Protein AF-A0A378MX87-F1 (afdb_monomer)

Organism: Mannheimia haemolytica (NCBI:txid75985)

pLDDT: mean 72.37, std 16.19, range [41.88, 90.12]

Solvent-accessible surface area (backbone atoms only — not comparable to full-atom values): 5560 Å² total; per-residue (Å²): 136,85,87,87,70,74,94,83,80,52,61,70,55,54,52,48,52,53,48,51,51,34,45,74,68,66,78,35,93,78,86,87,83,92,67,59,77,92,46,45,64,57,50,50,50,47,35,37,74,77,68,70,42,88,78,79,88,82,48,77,77,54,56,66,54,56,70,58,62,73,71,75,80,81,81,83,75,94,73,78,135

Structure (mmCIF, N/CA/C/O backbone):
data_AF-A0A378MX87-F1
#
_entry.id   AF-A0A378MX87-F1
#
loop_
_atom_site.gro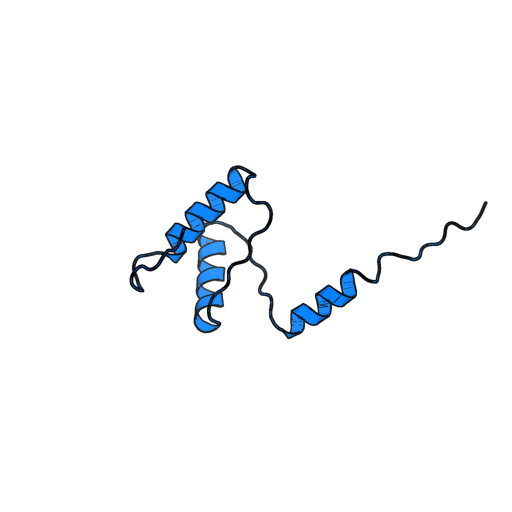up_PDB
_atom_site.id
_atom_site.type_symbol
_atom_site.label_atom_id
_atom_site.label_alt_id
_atom_site.label_comp_id
_atom_site.label_asym_id
_atom_site.label_entity_id
_atom_site.label_seq_id
_atom_site.pdbx_PDB_ins_code
_atom_site.Cartn_x
_atom_site.Cartn_y
_atom_site.Cartn_z
_atom_site.occupancy
_atom_site.B_iso_or_equiv
_atom_site.auth_seq_id
_atom_site.auth_comp_id
_atom_site.auth_asym_id
_atom_site.auth_atom_id
_atom_site.pdbx_PDB_model_num
ATOM 1 N N . MET A 1 1 ? -13.985 -2.652 -10.184 1.00 45.12 1 MET A N 1
ATOM 2 C CA . MET A 1 1 ? -13.435 -1.546 -10.995 1.00 45.12 1 MET A CA 1
ATOM 3 C C . MET A 1 1 ? -12.102 -2.020 -11.536 1.00 45.12 1 MET A C 1
ATOM 5 O O . MET A 1 1 ? -11.266 -2.415 -10.736 1.00 45.12 1 MET A O 1
ATOM 9 N N . LEU A 1 2 ? -11.956 -2.101 -12.856 1.00 41.88 2 LEU A N 1
ATOM 10 C CA . LEU A 1 2 ? -10.749 -2.606 -13.510 1.00 41.88 2 LEU A CA 1
ATOM 11 C C . LEU A 1 2 ? -10.002 -1.379 -14.044 1.00 41.88 2 LEU A C 1
ATOM 13 O O . LEU A 1 2 ? -10.411 -0.795 -15.040 1.00 41.88 2 LEU A O 1
ATOM 17 N N . LEU A 1 3 ? -8.989 -0.920 -13.305 1.00 47.91 3 LEU A N 1
ATOM 18 C CA . LEU A 1 3 ? -8.131 0.196 -13.709 1.00 47.91 3 LEU A CA 1
ATOM 19 C C . LEU A 1 3 ? -7.053 -0.346 -14.651 1.00 47.91 3 LEU A C 1
ATOM 21 O O . LEU A 1 3 ? -5.965 -0.717 -14.221 1.00 47.91 3 LEU A O 1
ATOM 25 N N . ALA A 1 4 ? -7.388 -0.438 -15.933 1.00 55.78 4 ALA A N 1
ATOM 26 C CA . ALA A 1 4 ? -6.455 -0.750 -17.008 1.00 55.78 4 ALA A CA 1
ATOM 27 C C . ALA A 1 4 ? -6.138 0.542 -17.771 1.00 55.78 4 ALA A C 1
ATOM 29 O O . ALA A 1 4 ? -6.589 0.717 -18.894 1.00 55.78 4 ALA A O 1
ATOM 30 N N . ASP A 1 5 ? -5.423 1.471 -17.134 1.00 56.09 5 ASP A N 1
ATOM 31 C CA . ASP A 1 5 ? -4.970 2.701 -17.793 1.00 56.09 5 ASP A CA 1
ATOM 32 C C . ASP A 1 5 ? -3.444 2.756 -17.843 1.00 56.09 5 ASP A C 1
ATOM 34 O O . ASP A 1 5 ? -2.764 2.251 -16.946 1.00 56.09 5 ASP A O 1
ATOM 38 N N . GLU A 1 6 ? -2.915 3.443 -18.848 1.00 47.50 6 GLU A N 1
ATOM 39 C CA . GLU A 1 6 ? -1.495 3.537 -19.203 1.00 47.50 6 GLU A CA 1
ATOM 40 C C . GLU A 1 6 ? -0.563 3.914 -18.034 1.00 47.50 6 GLU A C 1
ATOM 42 O O . GLU A 1 6 ? -0.866 4.769 -17.197 1.00 47.50 6 GLU A O 1
ATOM 47 N N . VAL A 1 7 ? 0.599 3.267 -17.955 1.00 54.91 7 VAL A N 1
ATOM 48 C CA . VAL A 1 7 ? 1.637 3.517 -16.939 1.00 54.91 7 VAL A CA 1
ATOM 49 C C . VAL A 1 7 ? 2.055 5.000 -16.947 1.00 54.91 7 VAL A C 1
ATOM 51 O O . VAL A 1 7 ? 2.531 5.492 -17.961 1.00 54.91 7 VAL A O 1
ATOM 54 N N . GLY A 1 8 ? 1.897 5.713 -15.818 1.00 54.81 8 GLY A N 1
ATOM 55 C CA . GLY A 1 8 ? 2.433 7.080 -15.632 1.00 54.81 8 GLY A CA 1
ATOM 56 C C . GLY A 1 8 ? 1.462 8.186 -15.177 1.00 54.81 8 GLY A C 1
ATOM 57 O O . GLY A 1 8 ? 1.916 9.262 -14.808 1.00 54.81 8 GLY A O 1
ATOM 58 N N . LEU A 1 9 ? 0.148 7.942 -15.125 1.00 55.88 9 LEU A N 1
ATOM 59 C CA . LEU A 1 9 ? -0.876 8.993 -14.915 1.00 55.88 9 LEU A CA 1
ATOM 60 C C . LEU A 1 9 ? -1.298 9.273 -13.454 1.00 55.88 9 LEU A C 1
ATOM 62 O O . LEU A 1 9 ? -2.343 9.862 -13.215 1.00 55.88 9 LEU A O 1
ATOM 66 N N . GLY A 1 10 ? -0.513 8.867 -12.453 1.00 66.25 10 GLY A N 1
ATOM 67 C CA . GLY A 1 10 ? -0.868 9.144 -11.049 1.00 66.25 10 GLY A CA 1
ATOM 68 C C . GLY A 1 10 ? -1.853 8.151 -10.416 1.00 66.25 10 GLY A C 1
ATOM 69 O O . GLY A 1 10 ? -2.445 8.445 -9.382 1.00 66.25 10 GLY A O 1
ATOM 70 N N . LYS A 1 11 ? -1.961 6.935 -10.965 1.00 73.56 11 LYS A N 1
ATOM 71 C CA . LYS A 1 11 ? -2.772 5.830 -10.413 1.00 73.56 11 LYS A CA 1
ATOM 72 C C . LYS A 1 11 ? -2.490 5.509 -8.943 1.00 73.56 11 LYS A C 1
ATOM 74 O O . LYS A 1 11 ? -3.414 5.174 -8.214 1.00 73.56 11 LYS A O 1
ATOM 79 N N . THR A 1 12 ? -1.241 5.633 -8.491 1.00 77.12 12 THR A N 1
ATOM 80 C CA . THR A 1 12 ? -0.888 5.455 -7.070 1.00 77.12 12 THR A CA 1
ATOM 81 C C . THR A 1 12 ? -1.596 6.484 -6.186 1.00 77.12 12 THR A C 1
ATOM 83 O O . THR A 1 12 ? -2.070 6.154 -5.102 1.00 77.12 12 THR A O 1
ATOM 86 N N . ILE A 1 13 ? -1.733 7.722 -6.670 1.00 79.88 13 ILE A N 1
ATOM 87 C CA . ILE A 1 13 ? -2.422 8.806 -5.963 1.00 79.88 13 ILE A CA 1
ATOM 88 C C . ILE A 1 13 ? -3.931 8.583 -5.977 1.00 79.88 13 ILE A C 1
ATOM 90 O O . ILE A 1 13 ? -4.561 8.690 -4.929 1.00 79.88 13 ILE A O 1
ATOM 94 N N . GLU A 1 14 ? -4.510 8.221 -7.122 1.00 84.62 14 GLU A N 1
ATOM 95 C CA . GLU A 1 14 ? -5.942 7.909 -7.213 1.00 84.62 14 GLU A CA 1
ATOM 96 C C . GLU A 1 14 ? -6.322 6.720 -6.323 1.00 84.62 14 GLU A C 1
ATOM 98 O O . GLU A 1 14 ? -7.283 6.798 -5.556 1.00 84.62 14 GLU A O 1
ATOM 103 N N . ALA A 1 15 ? -5.528 5.646 -6.350 1.00 83.62 15 ALA A N 1
ATOM 104 C CA . ALA A 1 15 ? -5.719 4.493 -5.477 1.00 83.62 15 ALA A CA 1
ATOM 105 C C . ALA A 1 15 ? -5.604 4.882 -3.996 1.00 83.62 15 ALA A C 1
ATOM 107 O O . ALA A 1 15 ? -6.425 4.450 -3.188 1.00 83.62 15 ALA A O 1
ATOM 108 N N . GLY A 1 16 ? -4.638 5.738 -3.645 1.00 86.12 16 GLY A N 1
ATOM 109 C CA . GLY A 1 16 ? -4.481 6.277 -2.294 1.00 86.12 16 GLY A CA 1
ATOM 110 C C . GLY A 1 16 ? -5.673 7.116 -1.834 1.00 86.12 16 GLY A C 1
ATOM 111 O O . GLY A 1 16 ? -6.141 6.939 -0.710 1.00 86.12 16 GLY A O 1
ATOM 112 N N . MET A 1 17 ? -6.227 7.967 -2.705 1.00 86.12 17 MET A N 1
ATOM 113 C CA . MET A 1 17 ? -7.425 8.762 -2.401 1.00 86.12 17 MET A CA 1
ATOM 114 C C . MET A 1 17 ? -8.646 7.875 -2.159 1.00 86.12 17 MET A C 1
ATOM 116 O O . MET A 1 17 ? -9.356 8.066 -1.171 1.00 86.12 17 MET A O 1
ATOM 120 N N . ILE A 1 18 ? -8.869 6.875 -3.017 1.00 86.69 18 ILE A N 1
ATOM 121 C CA . ILE A 1 18 ? -9.966 5.914 -2.843 1.00 86.69 18 ILE A CA 1
ATOM 122 C C . ILE A 1 18 ? -9.789 5.164 -1.522 1.00 86.69 18 ILE A C 1
ATOM 124 O O . ILE A 1 18 ? -10.735 5.043 -0.746 1.00 86.69 18 ILE A O 1
ATOM 128 N N . LEU A 1 19 ? -8.573 4.700 -1.233 1.00 87.19 19 LEU A N 1
ATOM 129 C CA . LEU A 1 19 ? -8.263 3.993 0.004 1.00 87.19 19 LEU A CA 1
ATOM 130 C C . LEU A 1 19 ? -8.535 4.833 1.243 1.00 87.19 19 LEU A C 1
ATOM 132 O O . LEU A 1 19 ? -9.226 4.378 2.154 1.00 87.19 19 LEU A O 1
ATOM 136 N N . GLN A 1 20 ? -8.045 6.069 1.259 1.00 87.19 20 GLN A N 1
ATOM 137 C CA . GLN A 1 20 ? -8.273 6.992 2.360 1.00 87.19 20 GLN A CA 1
ATOM 138 C C . GLN A 1 20 ? -9.768 7.259 2.560 1.00 87.19 20 GLN A C 1
ATOM 140 O O . GLN A 1 20 ? -10.240 7.238 3.693 1.00 87.19 20 GLN A O 1
ATOM 145 N N . GLN A 1 21 ? -10.532 7.451 1.482 1.00 88.81 21 GLN A N 1
ATOM 146 C CA . GLN A 1 21 ? -11.978 7.660 1.563 1.00 88.81 21 GLN A CA 1
ATOM 147 C C . GLN A 1 21 ? -12.712 6.425 2.103 1.00 88.81 21 GLN A C 1
ATOM 149 O O . GLN A 1 21 ? -13.623 6.552 2.925 1.00 88.81 21 GLN A O 1
ATOM 154 N N . GLN A 1 22 ? -12.327 5.223 1.674 1.00 88.06 22 GLN A N 1
ATOM 155 C CA . GLN A 1 22 ? -12.936 3.976 2.138 1.00 88.06 22 GLN A CA 1
ATOM 156 C C . GLN A 1 22 ? -12.636 3.702 3.618 1.00 88.06 22 GLN A C 1
ATOM 158 O O . GLN A 1 22 ? -13.538 3.285 4.345 1.00 88.06 22 GLN A O 1
ATOM 163 N N . LEU A 1 23 ? -11.414 3.997 4.071 1.00 86.88 23 LEU A N 1
ATOM 164 C CA . LEU A 1 23 ? -11.020 3.905 5.480 1.00 86.88 23 LEU A CA 1
ATOM 165 C C . LEU A 1 23 ? -11.735 4.965 6.329 1.00 86.88 23 LEU A C 1
ATOM 167 O O . LEU A 1 23 ? -12.308 4.649 7.366 1.00 86.88 23 LEU A O 1
ATOM 171 N N . PHE A 1 24 ? -11.768 6.218 5.868 1.00 87.88 24 PHE A N 1
ATOM 172 C CA . PHE A 1 24 ? -12.406 7.319 6.593 1.00 87.88 24 PHE A CA 1
ATOM 173 C C . PHE A 1 24 ? -13.927 7.150 6.704 1.00 87.88 24 PHE A C 1
ATOM 175 O O . PHE A 1 24 ? -14.522 7.5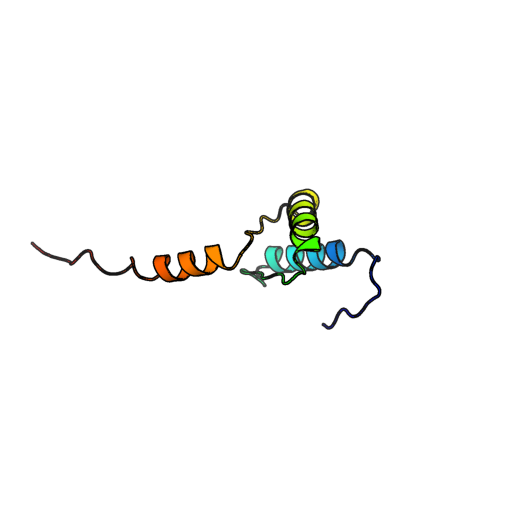06 7.715 1.00 87.88 24 PHE A O 1
ATOM 182 N N . SER A 1 25 ? -14.565 6.579 5.680 1.00 90.12 25 SER A N 1
ATOM 183 C CA . SER A 1 25 ? -15.999 6.262 5.706 1.00 90.12 25 SER A CA 1
ATOM 184 C C . SER A 1 25 ? -16.341 4.988 6.488 1.00 90.12 25 SER A C 1
ATOM 186 O O . SER A 1 25 ? -17.517 4.633 6.553 1.00 90.12 25 SER A O 1
ATOM 188 N N . GLY A 1 26 ? -15.346 4.288 7.052 1.00 88.12 26 GLY A N 1
ATOM 189 C CA . GLY A 1 26 ? -15.532 3.035 7.791 1.00 88.12 26 GLY A CA 1
ATOM 190 C C . GLY A 1 26 ? -16.028 1.869 6.931 1.00 88.12 26 GLY A C 1
ATOM 191 O O . GLY A 1 26 ? -16.473 0.856 7.454 1.00 88.12 26 GLY A O 1
ATOM 192 N N . ARG A 1 27 ? -15.990 2.002 5.599 1.00 83.00 27 ARG A N 1
ATOM 193 C CA . ARG A 1 27 ? -16.430 0.953 4.664 1.00 83.00 27 ARG A CA 1
ATOM 194 C C . ARG A 1 27 ? -15.367 -0.114 4.440 1.00 83.00 27 ARG A C 1
ATOM 196 O O . ARG A 1 27 ? -15.684 -1.198 3.960 1.00 83.00 27 ARG A O 1
ATOM 203 N N . ALA A 1 28 ? -14.116 0.212 4.735 1.00 85.12 28 ALA A N 1
ATOM 204 C CA . ALA A 1 28 ? -13.001 -0.713 4.728 1.00 85.12 28 ALA A CA 1
ATOM 205 C C . ALA A 1 28 ? -12.243 -0.577 6.047 1.00 85.12 28 ALA A C 1
ATOM 207 O O . ALA A 1 28 ? -11.925 0.532 6.460 1.00 85.12 28 ALA A O 1
ATOM 208 N N . GLU A 1 29 ? -11.938 -1.706 6.679 1.00 82.94 29 GLU A N 1
ATOM 209 C CA . GLU A 1 29 ? -11.097 -1.770 7.885 1.00 82.94 29 GLU A CA 1
ATOM 210 C C . GLU A 1 29 ? -9.727 -2.386 7.587 1.00 82.94 29 GLU A C 1
ATOM 212 O O . GLU A 1 29 ? -8.739 -2.094 8.255 1.00 82.94 29 GLU A O 1
ATOM 217 N N . ARG A 1 30 ? -9.656 -3.236 6.555 1.00 83.94 30 ARG A N 1
ATOM 218 C CA . ARG A 1 30 ? -8.446 -3.944 6.135 1.00 83.94 30 ARG A CA 1
ATOM 219 C C . ARG A 1 30 ? -8.228 -3.756 4.645 1.00 83.94 30 ARG A C 1
ATOM 221 O O . ARG A 1 30 ? -9.163 -3.866 3.854 1.00 83.94 30 ARG A O 1
ATOM 228 N N . VAL A 1 31 ? -6.984 -3.481 4.277 1.00 85.56 31 VAL A N 1
ATOM 229 C CA . VAL A 1 31 ? -6.573 -3.203 2.902 1.00 85.56 31 VAL A CA 1
ATOM 230 C C . VAL A 1 31 ? -5.356 -4.053 2.579 1.00 85.56 31 VAL A C 1
ATOM 232 O O . VAL A 1 31 ? -4.358 -3.994 3.292 1.00 85.56 31 VAL A O 1
ATOM 235 N N . LEU A 1 32 ? -5.421 -4.769 1.458 1.00 85.88 32 LEU A N 1
ATOM 236 C CA . LEU A 1 32 ? -4.278 -5.432 0.846 1.00 85.88 32 LEU A CA 1
ATOM 237 C C . LEU A 1 32 ? -3.983 -4.769 -0.500 1.00 85.88 32 LEU A C 1
ATOM 239 O O . LEU A 1 32 ? -4.876 -4.621 -1.334 1.00 85.88 32 LEU A O 1
ATOM 243 N N . VAL A 1 33 ? -2.727 -4.383 -0.706 1.00 84.50 33 VAL A N 1
ATOM 244 C CA . VAL A 1 33 ? -2.239 -3.821 -1.967 1.00 84.50 33 VAL A CA 1
ATOM 245 C C . VAL A 1 33 ? -1.220 -4.793 -2.549 1.00 84.50 33 VAL A C 1
ATOM 247 O O . VAL A 1 33 ? -0.186 -5.038 -1.937 1.00 84.50 33 VAL A O 1
ATOM 250 N N . LEU A 1 34 ? -1.515 -5.341 -3.728 1.00 84.00 34 LEU A N 1
ATOM 251 C CA . LEU A 1 34 ? -0.606 -6.216 -4.468 1.00 84.00 34 LEU A CA 1
ATOM 252 C C . LEU A 1 34 ? 0.120 -5.394 -5.529 1.00 84.00 34 LEU A C 1
ATOM 254 O O . LEU A 1 34 ? -0.509 -4.857 -6.442 1.00 84.00 34 LEU A O 1
ATOM 258 N N . VAL A 1 35 ? 1.440 -5.292 -5.403 1.00 83.56 35 VAL A N 1
ATOM 259 C CA . VAL A 1 35 ? 2.306 -4.566 -6.338 1.00 83.56 35 VAL A CA 1
ATOM 260 C C . VAL A 1 35 ? 3.590 -5.359 -6.599 1.00 83.56 35 VAL A C 1
ATOM 262 O O . VAL A 1 35 ? 4.032 -6.095 -5.716 1.00 83.56 35 VAL A O 1
ATOM 265 N N . PRO A 1 36 ? 4.212 -5.209 -7.784 1.00 84.50 36 PRO A N 1
ATOM 266 C CA . PRO A 1 36 ? 5.539 -5.755 -8.053 1.00 84.50 36 PRO A CA 1
ATOM 267 C C . PRO A 1 36 ? 6.573 -5.262 -7.035 1.00 84.50 36 PRO A C 1
ATOM 269 O O . PRO A 1 36 ? 6.490 -4.120 -6.579 1.00 84.50 36 PRO A O 1
ATOM 272 N N . GLU A 1 37 ? 7.580 -6.088 -6.745 1.00 82.88 37 GLU A N 1
ATOM 273 C CA . GLU A 1 37 ? 8.644 -5.805 -5.768 1.00 82.88 37 GLU A CA 1
ATOM 274 C C . GLU A 1 37 ? 9.312 -4.439 -5.985 1.00 82.88 37 GLU A C 1
ATOM 276 O O . GLU A 1 37 ? 9.460 -3.645 -5.057 1.00 82.88 37 GLU A O 1
ATOM 281 N N . SER A 1 38 ? 9.582 -4.090 -7.244 1.00 83.81 38 SER A N 1
ATOM 282 C CA . SER A 1 38 ? 10.182 -2.807 -7.626 1.00 83.81 38 SER A CA 1
ATOM 283 C C . SER A 1 38 ? 9.349 -1.573 -7.252 1.00 83.81 38 SER A C 1
ATOM 285 O O . SER A 1 38 ? 9.904 -0.483 -7.118 1.00 83.81 38 SER A O 1
ATOM 287 N N . LEU A 1 39 ? 8.030 -1.717 -7.070 1.00 85.81 39 LEU A N 1
ATOM 288 C CA . LEU A 1 39 ? 7.104 -0.623 -6.755 1.00 85.81 39 LEU A CA 1
ATOM 289 C C . LEU A 1 39 ? 6.683 -0.587 -5.280 1.00 85.81 39 LEU A C 1
ATOM 291 O O . LEU A 1 39 ? 6.102 0.413 -4.850 1.00 85.81 39 LEU A O 1
ATOM 295 N N . GLN A 1 40 ? 6.995 -1.618 -4.491 1.00 86.81 40 GLN A N 1
ATOM 296 C CA . GLN A 1 40 ? 6.619 -1.704 -3.075 1.00 86.81 40 GLN A CA 1
ATOM 297 C C . GLN A 1 40 ? 7.111 -0.494 -2.272 1.00 86.81 40 GLN A C 1
ATOM 299 O O . GLN A 1 40 ? 6.331 0.159 -1.576 1.00 86.81 40 GLN A O 1
ATOM 304 N N . HIS A 1 41 ? 8.393 -0.142 -2.413 1.00 87.00 41 HIS A N 1
ATOM 305 C CA . HIS A 1 41 ? 8.982 0.995 -1.704 1.00 87.00 41 HIS A CA 1
ATOM 306 C C . HIS A 1 41 ? 8.350 2.331 -2.097 1.00 87.00 41 HIS A C 1
ATOM 308 O O . HIS A 1 41 ? 8.083 3.161 -1.227 1.00 87.00 41 HIS A O 1
ATOM 314 N N . GLN A 1 42 ? 8.086 2.541 -3.389 1.00 86.81 42 GLN A N 1
ATOM 315 C CA . GLN A 1 42 ? 7.451 3.769 -3.860 1.00 86.81 42 GLN A CA 1
ATOM 316 C C . GLN A 1 42 ? 6.050 3.916 -3.260 1.00 86.81 42 GLN A C 1
ATOM 318 O O . GLN A 1 42 ? 5.723 4.971 -2.716 1.00 86.81 42 GLN A O 1
ATOM 323 N N . TRP A 1 43 ? 5.252 2.848 -3.299 1.00 87.69 43 TRP A N 1
ATOM 324 C CA . TRP A 1 43 ? 3.923 2.827 -2.696 1.00 87.69 43 TRP A CA 1
ATOM 325 C C . TRP A 1 43 ? 3.979 3.094 -1.195 1.00 87.69 43 TRP A C 1
ATOM 327 O O . TRP A 1 43 ? 3.242 3.945 -0.706 1.00 87.69 43 TRP A O 1
ATOM 337 N N . LEU A 1 44 ? 4.884 2.442 -0.465 1.00 86.44 44 LEU A N 1
ATOM 338 C CA . LEU A 1 44 ? 5.009 2.620 0.980 1.00 86.44 44 LEU A CA 1
ATOM 339 C C . LEU A 1 44 ? 5.371 4.066 1.352 1.00 86.44 44 LEU A C 1
ATOM 341 O O . LEU A 1 44 ? 4.775 4.643 2.264 1.00 86.44 44 LEU A O 1
ATOM 345 N N . VAL A 1 45 ? 6.298 4.685 0.614 1.00 88.56 45 VAL A N 1
ATOM 346 C CA . VAL A 1 45 ? 6.690 6.085 0.826 1.00 88.56 45 VAL A CA 1
ATOM 347 C C . VAL A 1 45 ? 5.559 7.046 0.461 1.00 88.56 45 VAL A C 1
ATOM 349 O O . VAL A 1 45 ? 5.299 7.982 1.219 1.00 88.56 45 VAL A O 1
ATOM 352 N N . GLU A 1 46 ? 4.880 6.848 -0.670 1.00 88.88 46 GLU A N 1
ATOM 353 C CA . GLU A 1 46 ? 3.773 7.714 -1.089 1.00 88.88 46 GLU A CA 1
ATOM 354 C C . GLU A 1 46 ? 2.577 7.613 -0.137 1.00 88.88 46 GLU A C 1
ATOM 356 O O . GLU A 1 46 ? 2.052 8.645 0.282 1.00 88.88 46 GLU A O 1
ATOM 361 N N . MET A 1 47 ? 2.197 6.402 0.271 1.00 87.94 47 MET A N 1
ATOM 362 C CA . MET A 1 47 ? 1.102 6.171 1.216 1.00 87.94 47 MET A CA 1
ATOM 363 C C . MET A 1 47 ? 1.388 6.784 2.585 1.00 87.94 47 MET A C 1
ATOM 365 O O . MET A 1 47 ? 0.521 7.450 3.156 1.00 87.94 47 MET A O 1
ATOM 369 N N . LEU A 1 48 ? 2.621 6.655 3.076 1.00 88.69 48 LEU A N 1
ATOM 370 C CA . LEU A 1 48 ? 3.014 7.255 4.344 1.00 88.69 48 LEU A CA 1
ATOM 371 C C . LEU A 1 48 ? 3.075 8.784 4.258 1.00 88.69 48 LEU A C 1
ATOM 373 O O . LEU A 1 48 ? 2.531 9.467 5.118 1.00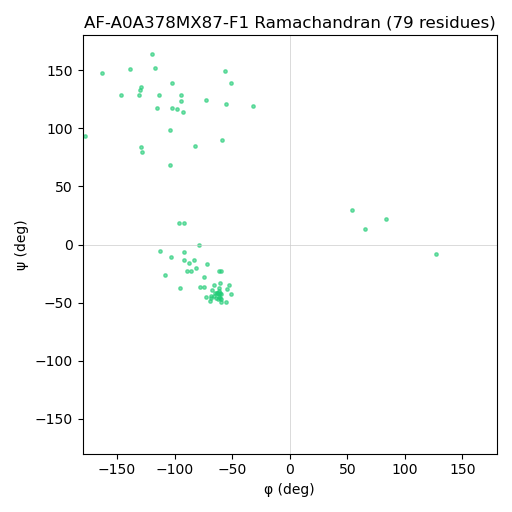 88.69 48 LEU A O 1
ATOM 377 N N . ARG A 1 49 ? 3.731 9.344 3.234 1.00 88.88 49 ARG A N 1
ATOM 378 C CA . ARG A 1 49 ? 3.973 10.795 3.158 1.00 88.88 49 ARG A CA 1
ATOM 379 C C . ARG A 1 49 ? 2.755 11.598 2.723 1.00 88.88 49 ARG A C 1
ATOM 381 O O . ARG A 1 49 ? 2.598 12.723 3.181 1.00 88.88 49 ARG A O 1
ATOM 388 N N . ARG A 1 50 ? 1.936 11.068 1.812 1.00 87.75 50 ARG A N 1
ATOM 389 C CA . ARG A 1 50 ? 0.808 11.811 1.223 1.00 87.75 50 ARG A CA 1
ATOM 390 C C . ARG A 1 50 ? -0.509 11.533 1.930 1.00 87.75 50 ARG A C 1
ATOM 392 O O . ARG A 1 50 ? -1.305 12.449 2.089 1.00 87.75 50 ARG A O 1
ATOM 399 N N . PHE A 1 51 ? -0.719 10.292 2.360 1.00 86.44 51 PHE A N 1
ATOM 400 C CA . PHE A 1 51 ? -1.993 9.846 2.929 1.00 86.44 51 PHE A CA 1
ATOM 401 C C . PHE A 1 51 ? -1.900 9.512 4.424 1.00 86.44 51 PHE A C 1
ATOM 403 O O . PHE A 1 51 ? -2.921 9.241 5.051 1.00 86.44 51 PHE A O 1
ATOM 410 N N . ASN A 1 52 ? -0.693 9.549 5.010 1.00 87.75 52 ASN A N 1
ATOM 411 C CA . ASN A 1 52 ? -0.425 9.161 6.398 1.00 87.75 52 ASN A CA 1
ATOM 412 C C . ASN A 1 52 ? -0.919 7.735 6.727 1.00 87.75 52 ASN A C 1
ATOM 414 O O . ASN A 1 52 ? -1.274 7.431 7.868 1.00 87.75 52 ASN A O 1
ATOM 418 N N . LEU A 1 53 ? -0.936 6.857 5.717 1.00 85.25 53 LEU A N 1
ATOM 419 C CA . LEU A 1 53 ? -1.326 5.455 5.829 1.00 85.25 53 LEU A CA 1
ATOM 420 C C . LEU A 1 53 ? -0.081 4.596 6.049 1.00 85.25 53 LEU A C 1
ATOM 422 O O . LEU A 1 53 ? 0.856 4.614 5.25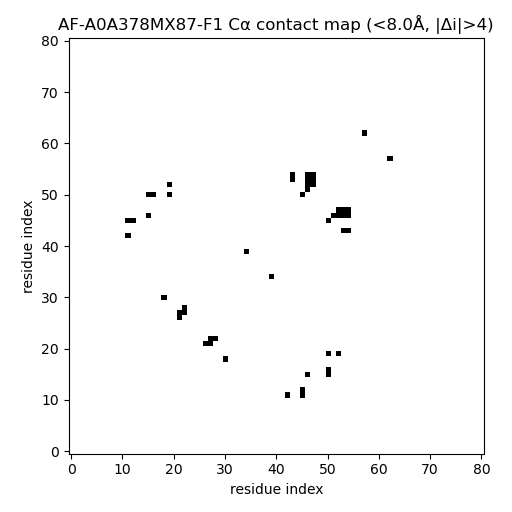0 1.00 85.25 53 LEU A O 1
ATOM 426 N N . LYS A 1 54 ? -0.073 3.833 7.144 1.00 84.81 54 LYS A N 1
ATOM 427 C CA . LYS A 1 54 ? 1.016 2.910 7.472 1.00 84.81 54 LYS A CA 1
ATOM 428 C C . LYS A 1 54 ? 0.692 1.532 6.908 1.00 84.81 54 LYS A C 1
ATOM 430 O O . LYS A 1 54 ? -0.250 0.893 7.362 1.00 84.81 54 LYS A O 1
ATOM 435 N N . PHE A 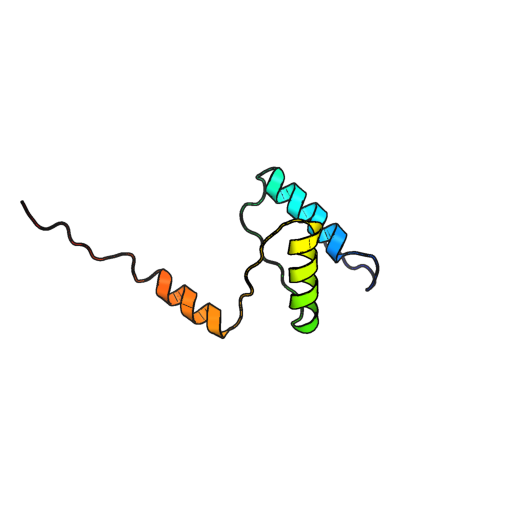1 55 ? 1.487 1.086 5.942 1.00 84.56 55 PHE A N 1
ATOM 436 C CA . PHE A 1 55 ? 1.419 -0.266 5.397 1.00 84.56 55 PHE A CA 1
ATOM 437 C C . PHE A 1 55 ? 2.547 -1.120 5.973 1.00 84.56 55 PHE A C 1
ATOM 439 O O . PHE A 1 55 ? 3.684 -0.658 6.088 1.00 84.56 55 PHE A O 1
ATOM 446 N N . SER A 1 56 ? 2.231 -2.367 6.311 1.00 83.19 56 SER A N 1
ATOM 447 C CA . SER A 1 56 ? 3.226 -3.385 6.644 1.00 83.19 56 SER A CA 1
ATOM 448 C C . SER A 1 56 ? 3.539 -4.191 5.391 1.00 83.19 56 SER A C 1
ATOM 450 O O . SER A 1 56 ? 2.626 -4.676 4.728 1.00 83.19 56 SER A O 1
ATOM 452 N N . LEU A 1 57 ? 4.824 -4.330 5.071 1.00 81.25 57 LEU A N 1
ATOM 453 C CA . LEU A 1 57 ? 5.285 -5.236 4.023 1.00 81.25 57 LEU A CA 1
ATOM 454 C C . LEU A 1 57 ? 5.167 -6.684 4.503 1.00 81.25 57 LEU A C 1
ATOM 456 O O . LEU A 1 57 ? 5.701 -7.031 5.564 1.00 81.25 57 LEU A O 1
ATOM 460 N N . PHE A 1 58 ? 4.452 -7.487 3.721 1.00 73.94 58 PHE A N 1
ATOM 461 C CA . PHE A 1 58 ? 4.352 -8.930 3.878 1.00 73.94 58 PHE A CA 1
ATOM 462 C C . PHE A 1 58 ? 5.254 -9.569 2.829 1.00 73.94 58 PHE A C 1
ATOM 464 O O . PHE A 1 58 ? 5.043 -9.367 1.636 1.00 73.94 58 PHE A O 1
ATOM 471 N N . ASP A 1 59 ? 6.256 -10.293 3.306 1.00 72.69 59 ASP A N 1
ATOM 472 C CA . ASP A 1 59 ? 7.182 -11.082 2.498 1.00 72.69 59 ASP A CA 1
ATOM 473 C C . ASP A 1 59 ? 7.066 -12.557 2.916 1.00 72.69 59 ASP A C 1
ATOM 475 O O .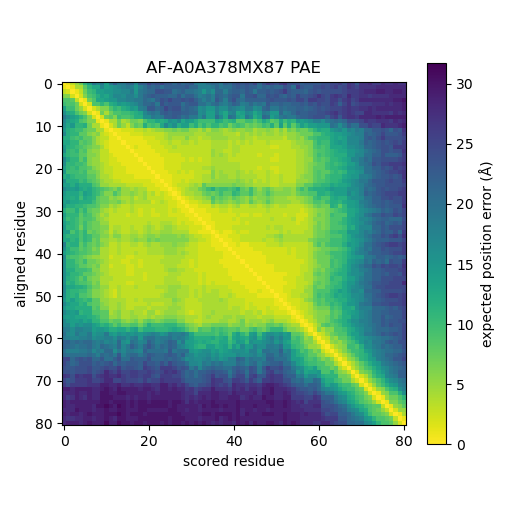 ASP A 1 59 ? 6.515 -12.840 3.988 1.00 72.69 59 ASP A O 1
ATOM 479 N N . GLU A 1 60 ? 7.562 -13.491 2.103 1.00 62.53 60 GLU A N 1
ATOM 480 C CA . GLU A 1 60 ? 7.462 -14.939 2.358 1.00 62.53 60 GLU A CA 1
ATOM 481 C C . GLU A 1 60 ? 8.012 -15.321 3.743 1.00 62.53 60 GLU A C 1
ATOM 483 O O . GLU A 1 60 ? 7.380 -16.102 4.457 1.00 62.53 60 GLU A O 1
ATOM 488 N N . GLU A 1 61 ? 9.108 -14.694 4.191 1.00 61.22 61 GLU A N 1
ATOM 489 C CA . GLU A 1 61 ? 9.657 -14.904 5.541 1.00 61.22 61 GLU A CA 1
ATOM 490 C C . GLU A 1 61 ? 8.665 -14.508 6.644 1.00 61.22 61 GLU A C 1
ATOM 492 O O . GLU A 1 61 ? 8.497 -15.230 7.628 1.00 61.22 61 GLU A O 1
ATOM 497 N N . ARG A 1 62 ? 7.936 -13.402 6.458 1.00 58.62 62 ARG A N 1
ATOM 498 C CA . ARG A 1 62 ? 6.940 -12.923 7.423 1.00 58.62 62 ARG A CA 1
ATOM 499 C C . ARG A 1 62 ? 5.668 -13.754 7.425 1.00 58.62 62 ARG A C 1
ATOM 501 O O . ARG A 1 62 ? 5.020 -13.821 8.461 1.00 58.62 62 ARG A O 1
ATOM 508 N N . CYS A 1 63 ? 5.308 -14.390 6.309 1.00 56.59 63 CYS A N 1
ATOM 509 C CA . CYS A 1 63 ? 4.128 -15.253 6.242 1.00 56.59 63 CYS A CA 1
ATOM 510 C C . CYS A 1 63 ? 4.235 -16.428 7.233 1.00 56.59 63 CYS A C 1
ATOM 512 O O . CYS A 1 63 ? 3.242 -16.798 7.851 1.00 56.59 63 CYS A O 1
ATOM 514 N N . SER A 1 64 ? 5.455 -16.928 7.467 1.00 54.75 64 SER A N 1
ATOM 515 C CA . SER A 1 64 ? 5.729 -17.998 8.439 1.00 54.75 64 SER A CA 1
ATOM 516 C C . SER A 1 64 ? 5.626 -17.577 9.914 1.00 54.75 64 SER A C 1
ATOM 518 O O . SER A 1 64 ? 5.535 -18.434 10.796 1.00 54.75 64 SER A O 1
ATOM 520 N N . ASP A 1 65 ? 5.642 -16.270 10.195 1.00 56.19 65 ASP A N 1
ATOM 521 C CA . ASP A 1 65 ? 5.503 -15.729 11.551 1.00 56.19 65 ASP A CA 1
ATOM 522 C C . ASP A 1 65 ? 4.039 -15.469 11.933 1.00 56.19 65 ASP A C 1
ATOM 524 O O . ASP A 1 65 ? 3.715 -15.477 13.121 1.00 56.19 65 ASP A O 1
ATOM 528 N N . PHE A 1 66 ? 3.143 -15.287 10.954 1.00 54.91 66 PHE A N 1
ATOM 529 C CA . PHE A 1 66 ? 1.704 -15.161 11.215 1.00 54.91 66 PHE A CA 1
ATOM 530 C C . PHE A 1 66 ? 1.061 -16.506 11.569 1.00 54.91 66 PHE A C 1
ATOM 532 O O . PHE A 1 66 ? 0.261 -16.541 12.498 1.00 54.91 66 PHE A O 1
ATOM 539 N N . ASP A 1 67 ? 1.500 -17.613 10.954 1.00 53.09 67 ASP A N 1
ATOM 540 C CA . ASP A 1 67 ? 1.052 -18.967 11.335 1.00 53.09 67 ASP A CA 1
ATOM 541 C C . ASP A 1 67 ? 1.379 -19.312 12.802 1.00 53.09 67 ASP A C 1
ATOM 543 O O . ASP A 1 67 ? 0.717 -20.146 13.409 1.00 53.09 67 ASP A O 1
ATOM 547 N N . LYS A 1 68 ? 2.376 -18.653 13.412 1.00 51.16 68 LYS A N 1
ATOM 548 C CA . LYS A 1 68 ? 2.781 -18.900 14.809 1.00 51.16 68 LYS A CA 1
ATOM 549 C C . LYS A 1 68 ? 2.078 -18.010 15.833 1.00 51.16 68 LYS A C 1
ATOM 551 O O . LYS A 1 68 ? 2.199 -18.268 17.030 1.00 51.16 68 LYS A O 1
ATOM 556 N N . GLN A 1 69 ? 1.402 -16.939 15.412 1.00 48.34 69 GLN A N 1
ATOM 557 C CA . GLN A 1 69 ? 0.699 -16.049 16.347 1.00 48.34 69 GLN A CA 1
ATOM 558 C C . GLN A 1 69 ? -0.714 -16.532 16.680 1.00 48.34 69 GLN A C 1
ATOM 560 O O . GLN A 1 69 ? -1.197 -16.216 17.765 1.00 48.34 69 GLN A O 1
ATOM 565 N N . ASP A 1 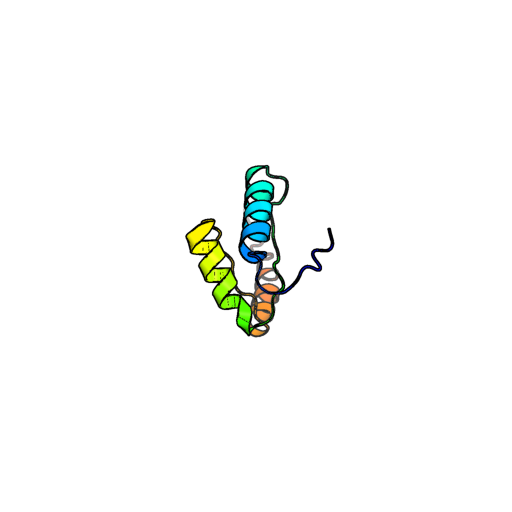70 ? -1.324 -17.354 15.824 1.00 50.84 70 ASP A N 1
ATOM 566 C CA . ASP A 1 70 ? -2.650 -17.927 16.077 1.00 50.84 70 ASP A CA 1
ATOM 567 C C . ASP A 1 70 ? -2.615 -19.191 16.969 1.00 50.84 70 ASP A C 1
ATOM 569 O O . ASP A 1 70 ? -3.647 -19.578 17.510 1.00 50.84 70 ASP A O 1
ATOM 573 N N . GLU A 1 71 ? -1.445 -19.805 17.209 1.00 47.03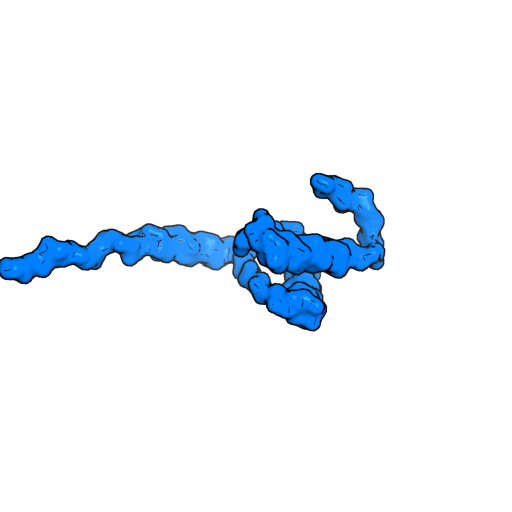 71 GLU A N 1
ATOM 574 C CA . GLU A 1 71 ? -1.318 -21.007 18.064 1.00 47.03 71 GLU A CA 1
ATOM 575 C C . GLU A 1 71 ? -1.016 -20.728 19.553 1.00 47.03 71 GLU A C 1
ATOM 577 O O . GLU A 1 71 ? -1.069 -21.644 20.368 1.00 47.03 71 GLU A O 1
ATOM 582 N N . ASN A 1 72 ? -0.752 -19.481 19.963 1.00 46.75 72 ASN A N 1
ATOM 583 C CA . ASN A 1 72 ? -0.448 -19.145 21.371 1.00 46.75 72 ASN A CA 1
ATOM 584 C C . ASN A 1 72 ? -1.669 -18.654 22.183 1.00 46.75 72 ASN A C 1
ATOM 586 O O . ASN A 1 72 ? -1.508 -18.008 23.220 1.00 46.75 72 ASN A O 1
ATOM 590 N N . GLY A 1 73 ? -2.889 -18.935 21.713 1.00 51.34 73 GLY A N 1
ATOM 591 C CA . GLY A 1 73 ? -4.142 -18.506 22.347 1.00 51.34 73 GL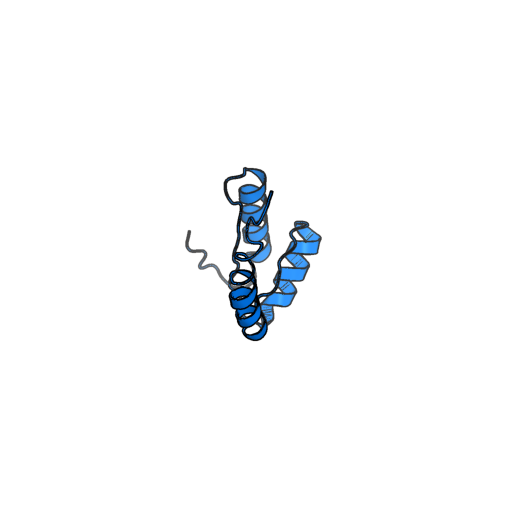Y A CA 1
ATOM 592 C C . GLY A 1 73 ? -4.715 -19.433 23.425 1.00 51.34 73 GLY A C 1
ATOM 593 O O . GLY A 1 73 ? -5.541 -18.970 24.206 1.00 51.34 73 GLY A O 1
ATOM 594 N N . ASP A 1 74 ? -4.267 -20.688 23.526 1.00 53.97 74 ASP A N 1
ATOM 595 C CA . ASP A 1 74 ? -4.922 -21.697 24.371 1.00 53.97 74 ASP A CA 1
ATOM 596 C C . ASP A 1 74 ? -3.935 -22.395 25.325 1.00 53.97 74 ASP A C 1
ATOM 598 O O . ASP A 1 74 ? -3.508 -23.509 25.050 1.00 53.97 74 ASP A O 1
ATOM 602 N N . ASP A 1 75 ? -3.572 -21.758 26.445 1.00 52.97 75 ASP A N 1
ATOM 603 C CA . ASP A 1 75 ? -3.435 -22.424 27.761 1.00 52.97 75 ASP A CA 1
ATOM 604 C C . ASP A 1 75 ? -3.055 -21.409 28.856 1.00 52.97 75 ASP A C 1
ATOM 606 O O . ASP A 1 75 ? -1.884 -21.149 29.127 1.00 52.97 75 ASP A O 1
ATOM 610 N N . VAL A 1 76 ? -4.056 -20.869 29.552 1.00 58.16 76 VAL A N 1
ATOM 611 C CA . VAL A 1 76 ? -3.951 -20.753 31.013 1.00 58.16 76 VAL A CA 1
ATOM 612 C C . VAL A 1 76 ? -5.228 -21.341 31.584 1.00 58.16 76 VAL A C 1
ATOM 614 O O . VAL A 1 76 ? -6.207 -20.648 31.852 1.00 58.16 76 VAL A O 1
ATOM 617 N N . SER A 1 77 ? -5.192 -22.666 31.704 1.00 51.47 77 SER A N 1
ATOM 618 C CA . SER A 1 77 ? -6.085 -23.477 32.517 1.00 51.47 77 SER A CA 1
ATOM 619 C C . SER A 1 77 ? -6.558 -22.762 33.784 1.00 51.47 77 SER A C 1
ATOM 621 O O . SER A 1 77 ? -5.794 -22.454 34.700 1.00 51.47 77 SER A O 1
ATOM 623 N N . GLU A 1 78 ? -7.873 -22.604 33.848 1.00 53.16 78 GLU A N 1
ATOM 624 C CA . GLU A 1 78 ? -8.668 -22.397 35.047 1.00 53.16 78 GLU A CA 1
ATOM 625 C C . GLU A 1 78 ? -8.453 -23.593 36.008 1.00 53.16 78 GLU A C 1
ATOM 627 O O . GLU A 1 78 ? -9.119 -24.624 35.939 1.00 53.16 78 GLU A O 1
ATOM 632 N N . LYS A 1 79 ? -7.457 -23.488 36.890 1.00 47.06 79 LYS A N 1
ATOM 633 C CA . LYS A 1 79 ? -7.280 -24.294 38.111 1.00 47.06 79 LYS A CA 1
ATOM 634 C C . LYS A 1 79 ? -6.631 -23.381 39.148 1.00 47.06 79 LYS A C 1
ATOM 636 O O . LYS A 1 79 ? -5.606 -22.782 38.867 1.00 47.06 79 LYS A O 1
ATOM 641 N N . SER A 1 80 ? -7.100 -23.224 40.372 1.00 54.16 80 SER A N 1
ATOM 642 C CA . SER A 1 80 ? -8.176 -23.844 41.128 1.00 54.16 80 SER A CA 1
ATOM 643 C C . SER A 1 80 ? -8.438 -22.905 42.309 1.00 54.16 80 SER A C 1
ATOM 645 O O . SER A 1 80 ? -7.512 -22.260 42.803 1.00 54.16 80 SER A O 1
ATOM 647 N N . ILE A 1 81 ? -9.698 -22.855 42.737 1.00 48.78 81 ILE A N 1
ATOM 648 C CA . ILE A 1 81 ? -10.079 -22.555 44.123 1.00 48.78 81 ILE A CA 1
ATOM 649 C C . ILE A 1 81 ? -9.442 -23.601 45.043 1.00 48.78 81 ILE A C 1
ATOM 651 O O . ILE A 1 81 ? -9.421 -24.785 44.628 1.00 48.78 81 ILE A O 1
#

Foldseek 3Di:
DDPPDDPDDCVLVVVLVVVLVCVVVVVDDDDDDDDPPVCPVVSQCCNCPPVVDHDDDDDPVVVVVVVVVVPPPDDDDDDDD

Sequence (81 aa):
MLLADEVGLGKTIEAGMILQQQLFSGRAERVLVLVPESLQHQWLVEMLRRFNLKFSLFDEERCSDFDKQDENGDDVSEKSI

InterPro domains:
  IPR000330 SNF2, N-terminal domain [PF00176] (2-49)
  IPR027417 P-loop containing nucleoside triphosphate hydrolase [SSF52540] (2-66)
  IPR038718 SNF2-like, N-terminal domain superfamily [G3DSA:3.40.50.10810] (1-81)

Mean predicted aligned error: 12.8 Å

Radius of gyration: 18.48 Å; Cα contacts (8 Å, |Δi|>4): 25; chains: 1; bounding box: 27×36×63 Å

Secondary structure (DSSP, 8-state):
------TTSSHHHHHHHHHHHHHHTTS-S-------HHHHHHHHHHHHHHH---PPPP-HHHHHHHTTTSSSSS-------